Protein AF-A0AAW2F7B6-F1 (afdb_monomer_lite)

Radius of gyration: 17.67 Å; chains: 1; bounding box: 43×28×48 Å

pLDDT: mean 86.65, std 9.61, range [43.94, 96.44]

Secondary structure (DSSP, 8-state):
-HHHHH-HHHHHHHHHHHHHHTTTS---HHHHHHHHHHHHHTSSS--TT--HHHHHHHHHS-SS-EEEEEEE-TTT--EEEEEEE---S-TTS--------EEE-EEESSS---S--S-SEEE-TT-S-EEE----TTS-EEESGGG-SS-EEEEE--

Sequence (158 aa):
MLQHIVTPDVFRNGIIKYLHKHQFSTASSDDLWNALQAALDESDISHNSYKLKEVMDSWLKQRHYPVVRVNRNWDTGEITLTQEHFRSKNASERVDSDKWWIPLTFATQTNPDFSNTLPTYWLRPQDKNITIEGIDPNDWIIVNVQQIGKYTLYVVKI

InterPro domains:
  IPR014782 Peptidase M1, membrane alanine aminopeptidase [PF01433] (1-59)
  IPR027268 Peptidase M4/M1, CTD superfamily [G3DSA:1.10.390.10] (1-68)
  IPR050344 Peptidase M1 family aminopeptidases [PTHR11533] (1-152)

Structure (mmCIF, N/CA/C/O backbone):
data_AF-A0AAW2F7B6-F1
#
_entry.id   AF-A0AAW2F7B6-F1
#
loop_
_atom_site.group_PDB
_atom_site.id
_atom_site.type_symbol
_atom_site.label_atom_id
_atom_site.label_alt_id
_atom_site.label_comp_id
_atom_site.label_asym_id
_atom_site.label_entity_id
_atom_site.label_seq_id
_atom_site.pdbx_PDB_ins_code
_atom_site.Cartn_x
_atom_site.Cartn_y
_atom_site.Cartn_z
_atom_site.occupancy
_atom_site.B_iso_or_equiv
_atom_site.auth_seq_id
_atom_site.auth_comp_id
_atom_site.auth_asym_id
_atom_site.auth_atom_id
_atom_site.pdbx_PDB_model_num
ATOM 1 N N . MET A 1 1 ? 4.397 -8.158 -1.588 1.00 86.25 1 MET A N 1
ATOM 2 C CA . MET A 1 1 ? 3.807 -6.804 -1.582 1.00 86.25 1 MET A CA 1
ATOM 3 C C . MET A 1 1 ? 3.578 -6.257 -2.989 1.00 86.25 1 MET A C 1
ATOM 5 O O . MET A 1 1 ? 2.444 -6.314 -3.425 1.00 86.25 1 MET A O 1
ATOM 9 N N . LEU A 1 2 ? 4.603 -5.799 -3.725 1.00 90.62 2 LEU A N 1
ATOM 10 C CA . LEU A 1 2 ? 4.424 -5.102 -5.015 1.00 90.62 2 LEU A CA 1
ATOM 11 C C . LEU A 1 2 ? 3.595 -5.877 -6.053 1.00 90.62 2 LEU A C 1
ATOM 13 O O . LEU A 1 2 ? 2.627 -5.335 -6.566 1.00 90.62 2 LEU A O 1
ATOM 17 N N . GLN A 1 3 ? 3.901 -7.156 -6.290 1.00 91.75 3 GLN A N 1
ATOM 18 C CA . GLN A 1 3 ? 3.109 -8.004 -7.194 1.00 91.75 3 GLN A CA 1
ATOM 19 C C . GLN A 1 3 ? 1.618 -8.068 -6.813 1.00 91.75 3 GLN A C 1
ATOM 21 O O . GLN A 1 3 ? 0.772 -8.170 -7.688 1.00 91.75 3 GLN A O 1
ATOM 26 N N . HIS A 1 4 ? 1.275 -7.991 -5.524 1.00 90.31 4 HIS A N 1
ATOM 27 C CA . HIS A 1 4 ? -0.123 -8.009 -5.079 1.00 90.31 4 HIS A CA 1
ATOM 28 C C . HIS A 1 4 ? -0.795 -6.638 -5.189 1.00 90.31 4 HIS A C 1
ATOM 30 O O . HIS A 1 4 ? -2.005 -6.582 -5.337 1.00 90.31 4 HIS A O 1
ATOM 36 N N . ILE A 1 5 ? -0.027 -5.543 -5.156 1.00 89.44 5 ILE A N 1
ATOM 37 C CA . ILE A 1 5 ? -0.547 -4.189 -5.403 1.00 89.44 5 ILE A CA 1
ATOM 38 C C . ILE A 1 5 ? -1.009 -4.058 -6.859 1.00 89.44 5 ILE A C 1
ATOM 40 O O . ILE A 1 5 ? -2.066 -3.490 -7.111 1.00 89.44 5 ILE A O 1
ATOM 44 N N . VAL A 1 6 ? -0.226 -4.594 -7.802 1.00 90.31 6 VAL A N 1
ATOM 45 C CA . VAL A 1 6 ? -0.478 -4.434 -9.245 1.00 90.31 6 VAL A CA 1
ATOM 46 C C . VAL A 1 6 ? -1.115 -5.645 -9.915 1.00 90.31 6 VAL A C 1
ATOM 48 O O . VAL A 1 6 ? -1.512 -5.525 -11.059 1.00 90.31 6 VAL A O 1
ATOM 51 N N . THR A 1 7 ? -1.249 -6.780 -9.223 1.00 92.06 7 THR A N 1
ATOM 52 C CA . THR A 1 7 ? -1.561 -8.137 -9.734 1.00 92.06 7 THR A CA 1
ATOM 53 C C . THR A 1 7 ? -0.395 -8.871 -10.419 1.00 92.06 7 THR A C 1
ATOM 55 O O . THR A 1 7 ? 0.523 -8.242 -10.955 1.00 92.06 7 THR A O 1
ATOM 58 N N . PRO A 1 8 ? -0.408 -10.223 -10.430 1.00 93.06 8 PRO A N 1
ATOM 59 C CA . PRO A 1 8 ? 0.637 -11.024 -11.069 1.00 93.06 8 PRO A CA 1
ATOM 60 C C . PRO A 1 8 ? 0.836 -10.743 -12.563 1.00 93.06 8 PRO A C 1
ATOM 62 O O . PRO A 1 8 ? 1.981 -10.692 -13.013 1.00 93.06 8 PRO A O 1
ATOM 65 N N . ASP A 1 9 ? -0.244 -10.538 -13.321 1.00 93.88 9 ASP A N 1
ATOM 66 C CA . ASP A 1 9 ? -0.171 -10.366 -14.777 1.00 93.88 9 ASP A CA 1
ATOM 67 C C . ASP A 1 9 ? 0.466 -9.031 -15.160 1.00 93.88 9 ASP A C 1
ATOM 69 O O . ASP A 1 9 ? 1.408 -8.992 -15.957 1.00 93.88 9 ASP A O 1
ATOM 73 N N . VAL A 1 10 ? 0.034 -7.939 -14.524 1.00 94.81 10 VAL A N 1
ATOM 74 C CA . VAL A 1 10 ? 0.644 -6.615 -14.715 1.00 94.81 10 VAL A CA 1
ATOM 75 C C . VAL A 1 10 ? 2.090 -6.611 -14.244 1.00 94.81 10 VAL A C 1
ATOM 77 O O . VAL A 1 10 ? 2.959 -6.092 -14.945 1.00 94.81 10 VAL A O 1
ATOM 80 N N . PHE A 1 11 ? 2.379 -7.232 -13.094 1.00 95.31 11 PHE A N 1
ATOM 81 C CA . PHE A 1 11 ? 3.747 -7.338 -12.596 1.00 95.31 11 PHE A CA 1
ATOM 82 C C . PHE A 1 11 ? 4.647 -8.043 -13.615 1.00 95.31 11 PHE A C 1
ATOM 84 O O . PHE A 1 11 ? 5.691 -7.515 -13.992 1.00 95.31 11 PHE A O 1
ATOM 91 N N . ARG A 1 12 ? 4.224 -9.208 -14.118 1.00 96.44 12 ARG A N 1
ATOM 92 C CA . ARG A 1 12 ? 4.972 -9.968 -15.123 1.00 96.44 12 ARG A CA 1
ATOM 93 C C . ARG A 1 12 ? 5.172 -9.159 -16.404 1.00 96.44 12 ARG A C 1
ATOM 95 O O . ARG A 1 12 ? 6.300 -9.083 -16.891 1.00 96.44 12 ARG A O 1
ATOM 102 N N . ASN A 1 13 ? 4.117 -8.538 -16.926 1.00 96.06 13 ASN A N 1
ATOM 103 C CA . ASN A 1 13 ? 4.190 -7.726 -18.140 1.00 96.06 13 ASN A CA 1
ATOM 104 C C . ASN A 1 13 ? 5.142 -6.537 -17.971 1.00 96.06 13 ASN A C 1
ATOM 106 O O . ASN A 1 13 ? 5.985 -6.301 -18.837 1.00 96.06 13 ASN A O 1
ATOM 110 N N . GLY A 1 14 ? 5.078 -5.830 -16.843 1.00 95.88 14 GLY A N 1
ATOM 111 C CA . GLY A 1 14 ? 5.978 -4.714 -16.564 1.00 95.88 14 GLY A CA 1
ATOM 112 C C . GLY A 1 14 ? 7.441 -5.147 -16.411 1.00 95.88 14 GLY A C 1
ATOM 113 O O . GLY A 1 14 ? 8.325 -4.475 -16.940 1.00 95.88 14 GLY A O 1
ATOM 114 N N . ILE A 1 15 ? 7.713 -6.307 -15.797 1.00 95.81 15 ILE A N 1
ATOM 115 C CA . ILE A 1 15 ? 9.071 -6.879 -15.741 1.00 95.81 15 ILE A CA 1
ATOM 116 C C . ILE A 1 15 ? 9.583 -7.240 -17.139 1.00 95.81 15 ILE A C 1
ATOM 118 O O . ILE A 1 15 ? 10.722 -6.918 -17.469 1.00 95.81 15 ILE A O 1
ATOM 122 N N . ILE A 1 16 ? 8.755 -7.863 -17.982 1.00 95.44 16 ILE A N 1
ATOM 123 C CA . ILE A 1 16 ? 9.123 -8.185 -19.370 1.00 95.44 16 ILE A CA 1
ATOM 124 C C . ILE A 1 16 ? 9.486 -6.903 -20.133 1.00 95.44 16 ILE A C 1
ATOM 126 O O . ILE A 1 16 ? 10.551 -6.835 -20.747 1.00 95.44 16 ILE A O 1
ATOM 130 N N . LYS A 1 17 ? 8.653 -5.858 -20.042 1.00 94.56 17 LYS A N 1
ATOM 131 C CA . LYS A 1 17 ? 8.920 -4.556 -20.675 1.00 94.56 17 LYS A CA 1
ATOM 132 C C . LYS A 1 17 ? 10.217 -3.921 -20.175 1.00 94.56 17 LYS A C 1
ATOM 134 O O . LYS A 1 17 ? 11.010 -3.441 -20.983 1.00 94.56 17 LYS A O 1
ATOM 139 N N . TYR A 1 18 ? 10.445 -3.945 -18.864 1.00 95.56 18 TYR A N 1
ATOM 140 C CA . TYR A 1 18 ? 11.669 -3.438 -18.247 1.00 95.56 18 TYR A CA 1
ATOM 141 C C . TYR A 1 18 ? 12.916 -4.154 -18.783 1.00 95.56 18 TYR A C 1
ATOM 143 O O . TYR A 1 18 ? 13.847 -3.503 -19.257 1.00 95.56 18 TYR A O 1
ATOM 151 N N . LEU A 1 19 ? 12.910 -5.492 -18.769 1.00 94.88 19 LEU A N 1
ATOM 152 C CA . LEU A 1 19 ? 14.045 -6.302 -19.215 1.00 94.88 19 LEU A CA 1
ATOM 153 C C . LEU A 1 19 ? 14.352 -6.105 -20.702 1.00 94.88 19 LEU A C 1
ATOM 155 O O . LEU A 1 19 ? 15.521 -5.997 -21.058 1.00 94.88 19 LEU A O 1
ATOM 159 N N . HIS A 1 20 ? 13.331 -6.013 -21.560 1.00 94.06 20 HIS A N 1
ATOM 160 C CA . HIS A 1 20 ? 13.534 -5.735 -22.985 1.00 94.06 20 HIS A CA 1
ATOM 161 C C . HIS A 1 20 ? 14.091 -4.332 -23.233 1.00 94.06 20 HIS A C 1
ATOM 163 O O . HIS A 1 20 ? 14.998 -4.169 -24.045 1.00 94.06 20 HIS A O 1
ATOM 169 N N . LYS A 1 21 ? 13.576 -3.315 -22.532 1.00 93.81 21 LYS A N 1
ATOM 170 C CA . LYS A 1 21 ? 14.002 -1.923 -22.720 1.00 93.81 21 LYS A CA 1
ATOM 171 C C . LYS A 1 21 ? 15.445 -1.682 -22.269 1.00 93.81 21 LYS A C 1
ATOM 173 O O . LYS A 1 21 ? 16.151 -0.899 -22.896 1.00 93.81 21 LYS A O 1
ATOM 178 N N . HIS A 1 22 ? 15.874 -2.342 -21.195 1.00 92.75 22 HIS A N 1
ATOM 179 C CA . HIS A 1 22 ? 17.202 -2.158 -20.601 1.00 92.75 22 HIS A CA 1
ATOM 180 C C . HIS A 1 22 ? 18.162 -3.317 -20.898 1.00 92.75 22 HIS A C 1
ATOM 182 O O . HIS A 1 22 ? 19.208 -3.443 -20.258 1.00 92.75 22 HIS A O 1
ATOM 188 N N . GLN A 1 23 ? 17.836 -4.164 -21.879 1.00 90.50 23 GLN A N 1
ATOM 189 C CA . GLN A 1 23 ? 18.708 -5.257 -22.284 1.00 90.50 23 GLN A CA 1
ATOM 190 C C . GLN A 1 23 ? 20.066 -4.701 -22.735 1.00 90.50 23 GLN A C 1
ATOM 192 O O . GLN A 1 23 ? 20.129 -3.782 -23.548 1.00 90.50 23 GLN A O 1
ATOM 197 N N . PHE A 1 24 ? 21.155 -5.266 -22.205 1.00 88.88 24 PHE A N 1
ATOM 198 C CA . PHE A 1 24 ? 22.537 -4.853 -22.498 1.00 88.88 24 PHE A CA 1
ATOM 199 C C . PHE A 1 24 ? 22.919 -3.432 -22.040 1.00 88.88 24 PHE A C 1
ATOM 201 O O . PHE A 1 24 ? 23.950 -2.914 -22.466 1.00 88.88 24 PHE A O 1
ATOM 208 N N . SER A 1 25 ? 22.129 -2.814 -21.157 1.00 90.75 25 SER A N 1
ATOM 209 C CA . SER A 1 25 ? 22.401 -1.491 -20.586 1.00 90.75 25 SER A CA 1
ATOM 210 C C . SER A 1 25 ? 22.334 -1.518 -19.056 1.00 90.75 25 SER A C 1
ATOM 212 O O . SER A 1 25 ? 22.046 -2.544 -18.437 1.00 90.75 25 SER A O 1
ATOM 214 N N . THR A 1 26 ? 22.614 -0.378 -18.431 1.00 88.12 26 THR A N 1
ATOM 215 C CA . THR A 1 26 ? 22.345 -0.142 -17.013 1.00 88.12 26 THR A CA 1
ATOM 216 C C . THR A 1 26 ? 20.919 0.369 -16.811 1.00 88.12 26 THR A C 1
ATOM 218 O O . THR A 1 26 ? 20.269 0.889 -17.724 1.00 88.12 26 THR A O 1
ATOM 221 N N . ALA A 1 27 ? 20.413 0.193 -15.595 1.00 92.06 27 ALA A N 1
ATOM 222 C CA . ALA A 1 27 ? 19.087 0.638 -15.207 1.00 92.06 27 ALA A CA 1
ATOM 223 C C . ALA A 1 27 ? 19.082 1.074 -13.741 1.00 92.06 27 ALA A C 1
ATOM 225 O O . ALA A 1 27 ? 19.884 0.603 -12.929 1.00 92.06 27 ALA A O 1
ATOM 226 N N . SER A 1 28 ? 18.175 1.987 -13.425 1.00 90.62 28 SER A N 1
ATOM 227 C CA . SER A 1 28 ? 17.925 2.501 -12.084 1.00 90.62 28 SER A CA 1
ATOM 228 C C . SER A 1 28 ? 16.619 1.943 -11.511 1.00 90.62 28 SER A C 1
ATOM 230 O O . SER A 1 28 ? 15.789 1.383 -12.228 1.00 90.62 28 SER A O 1
ATOM 232 N N . SER A 1 29 ? 16.393 2.134 -10.209 1.00 89.25 29 SER A N 1
ATOM 233 C CA . SER A 1 29 ? 15.105 1.798 -9.585 1.00 89.25 29 SER A CA 1
ATOM 234 C C . SER A 1 29 ? 13.937 2.559 -10.226 1.00 89.25 29 SER A C 1
ATOM 236 O O . SER A 1 29 ? 12.848 2.008 -10.360 1.00 89.25 29 SER A O 1
ATOM 238 N N . ASP A 1 30 ? 14.167 3.795 -10.676 1.00 91.56 30 ASP A N 1
ATOM 239 C CA . ASP A 1 30 ? 13.141 4.619 -11.321 1.00 91.56 30 ASP A CA 1
ATOM 240 C C . ASP A 1 30 ? 12.709 4.030 -12.671 1.00 91.56 30 ASP A C 1
ATOM 242 O O . ASP A 1 30 ? 11.522 4.050 -13.000 1.00 91.56 30 ASP A O 1
ATOM 246 N N . ASP A 1 31 ? 13.636 3.430 -13.420 1.00 93.88 31 ASP A N 1
ATOM 247 C CA . ASP A 1 31 ? 13.325 2.738 -14.674 1.00 93.88 31 ASP A CA 1
ATOM 248 C C . ASP A 1 31 ? 12.385 1.545 -14.455 1.00 93.88 31 ASP A C 1
ATOM 250 O O . ASP A 1 31 ? 11.452 1.332 -15.235 1.00 93.88 31 ASP A O 1
ATOM 254 N N . LEU A 1 32 ? 12.586 0.803 -13.360 1.00 93.25 32 LEU A N 1
ATOM 255 C CA . LEU A 1 32 ? 11.713 -0.302 -12.972 1.00 93.25 32 LEU A CA 1
ATOM 256 C C . LEU A 1 32 ? 10.304 0.193 -12.622 1.00 93.25 32 LEU A C 1
ATOM 258 O O . LEU A 1 32 ? 9.319 -0.369 -13.106 1.00 93.25 32 LEU A O 1
ATOM 262 N N . TRP A 1 33 ? 10.189 1.253 -11.814 1.00 94.12 33 TRP A N 1
ATOM 263 C CA . TRP A 1 33 ? 8.885 1.817 -11.445 1.00 94.12 33 TRP A CA 1
ATOM 264 C C . TRP A 1 33 ? 8.131 2.350 -12.656 1.00 94.12 33 TRP A C 1
ATOM 266 O O . TRP A 1 33 ? 6.932 2.113 -12.764 1.00 94.12 33 TRP A O 1
ATOM 276 N N . ASN A 1 34 ? 8.829 2.994 -13.591 1.00 94.19 34 ASN A N 1
ATOM 277 C CA . ASN A 1 34 ? 8.232 3.494 -14.827 1.00 94.19 34 ASN A CA 1
ATOM 278 C C . ASN A 1 34 ? 7.697 2.358 -15.710 1.00 94.19 34 ASN A C 1
ATOM 280 O O . ASN A 1 34 ? 6.607 2.472 -16.263 1.00 94.19 34 ASN A O 1
ATOM 284 N N . ALA A 1 35 ? 8.431 1.248 -15.832 1.00 95.31 35 ALA A N 1
ATOM 285 C CA . ALA A 1 35 ? 7.988 0.100 -16.622 1.00 95.31 35 ALA A CA 1
ATOM 286 C C . ALA A 1 35 ? 6.771 -0.611 -16.003 1.00 95.31 35 ALA A C 1
ATOM 288 O O . ALA A 1 35 ? 5.844 -0.988 -16.721 1.00 95.31 35 ALA A O 1
ATOM 289 N N . LEU A 1 36 ? 6.757 -0.768 -14.676 1.00 95.25 36 LEU A N 1
ATOM 290 C CA . LEU A 1 36 ? 5.612 -1.327 -13.954 1.00 95.25 36 LEU A CA 1
ATOM 291 C C . LEU A 1 36 ? 4.398 -0.388 -13.990 1.00 95.25 36 LEU A C 1
ATOM 293 O O . LEU A 1 36 ? 3.282 -0.870 -14.148 1.00 95.25 36 LEU A O 1
ATOM 297 N N . GLN A 1 37 ? 4.608 0.929 -13.885 1.00 94.88 37 GLN A N 1
ATOM 298 C CA . GLN A 1 37 ? 3.535 1.920 -13.993 1.00 94.88 37 GLN A CA 1
ATOM 299 C C . GLN A 1 37 ? 2.926 1.897 -15.394 1.00 94.88 37 GLN A C 1
ATOM 301 O O . GLN A 1 37 ? 1.719 1.791 -15.502 1.00 94.88 37 GLN A O 1
ATOM 306 N N . ALA A 1 38 ? 3.736 1.859 -16.456 1.00 94.38 38 ALA A N 1
ATOM 307 C CA . ALA A 1 38 ? 3.220 1.758 -17.821 1.00 94.38 38 ALA A CA 1
ATOM 308 C C . ALA A 1 38 ? 2.383 0.484 -18.046 1.00 94.38 38 ALA A C 1
ATOM 310 O O . ALA A 1 38 ? 1.348 0.528 -18.700 1.00 94.38 38 ALA A O 1
ATOM 311 N N . ALA A 1 39 ? 2.802 -0.657 -17.486 1.00 95.06 39 ALA A N 1
ATOM 312 C CA . ALA A 1 39 ? 2.008 -1.884 -17.558 1.00 95.06 39 ALA A CA 1
ATOM 313 C C . ALA A 1 39 ? 0.695 -1.791 -16.759 1.00 95.06 39 ALA A C 1
ATOM 315 O O . ALA A 1 39 ? -0.292 -2.412 -17.143 1.00 95.06 39 ALA A O 1
ATOM 316 N N . LEU A 1 40 ? 0.692 -1.042 -15.653 1.00 92.69 40 LEU A N 1
ATOM 317 C CA . LEU A 1 40 ? -0.491 -0.799 -14.830 1.00 92.69 40 LEU A CA 1
ATOM 318 C C . LEU A 1 40 ? -1.461 0.175 -15.517 1.00 92.69 40 LEU A C 1
ATOM 320 O O . LEU A 1 40 ? -2.658 -0.098 -15.540 1.00 92.69 40 LEU A O 1
ATOM 324 N N . ASP A 1 41 ? -0.941 1.236 -16.136 1.00 93.06 41 ASP A N 1
ATOM 325 C CA . ASP A 1 41 ? -1.691 2.231 -16.915 1.00 93.06 41 ASP A CA 1
ATOM 326 C C . ASP A 1 41 ? -2.404 1.594 -18.125 1.00 93.06 41 ASP A C 1
ATOM 328 O O . ASP A 1 41 ? -3.479 2.033 -18.522 1.00 93.06 41 ASP A O 1
ATOM 332 N N . GLU A 1 42 ? -1.816 0.543 -18.707 1.00 93.56 42 GLU A N 1
ATOM 333 C CA . GLU A 1 42 ? -2.400 -0.242 -19.806 1.00 93.56 42 GLU A CA 1
ATOM 334 C C . GLU A 1 42 ? -3.423 -1.297 -19.345 1.00 93.56 42 GLU A C 1
ATOM 336 O O . GLU A 1 42 ? -4.058 -1.937 -20.183 1.00 93.56 42 GLU A O 1
ATOM 341 N N . SER A 1 43 ? -3.559 -1.521 -18.037 1.00 91.44 43 SER A N 1
ATOM 342 C CA . SER A 1 43 ? -4.450 -2.537 -17.469 1.00 91.44 43 SER A CA 1
ATOM 343 C C . SER A 1 43 ? -5.785 -1.950 -17.003 1.00 91.44 43 SER A C 1
ATOM 345 O O . SER A 1 43 ? -5.880 -0.768 -16.685 1.00 91.44 43 SER A O 1
ATOM 347 N N . ASP A 1 44 ? -6.802 -2.800 -16.850 1.00 87.88 44 ASP A N 1
ATOM 348 C CA . ASP A 1 44 ? -8.124 -2.403 -16.335 1.00 87.88 44 ASP A CA 1
ATOM 349 C C . ASP A 1 44 ? -8.167 -2.217 -14.803 1.00 87.88 44 ASP A C 1
ATOM 351 O O . ASP A 1 44 ? -9.228 -2.018 -14.205 1.00 87.88 44 ASP A O 1
ATOM 355 N N . ILE A 1 45 ? -7.021 -2.315 -14.125 1.00 84.31 45 ILE A N 1
ATOM 356 C CA . ILE A 1 45 ? -6.944 -2.209 -12.669 1.00 84.31 45 ILE A CA 1
ATOM 357 C C . ILE A 1 45 ? -7.006 -0.738 -12.287 1.00 84.31 45 ILE A C 1
ATOM 359 O O . ILE A 1 45 ? -6.141 0.042 -12.664 1.00 84.31 45 ILE A O 1
ATOM 363 N N . SER A 1 46 ? -7.985 -0.351 -11.473 1.00 82.19 46 SER A N 1
ATOM 364 C CA . SER A 1 46 ? -8.055 1.015 -10.953 1.00 82.19 46 SER A CA 1
ATOM 365 C C . SER A 1 46 ? -6.871 1.318 -10.029 1.00 82.19 46 SER A C 1
ATOM 367 O O . SER A 1 46 ? -6.678 0.661 -9.005 1.00 82.19 46 SER A O 1
ATOM 369 N N . HIS A 1 47 ? -6.088 2.337 -10.380 1.00 80.88 47 HIS A N 1
ATOM 370 C CA . HIS A 1 47 ? -4.886 2.739 -9.642 1.00 80.88 47 HIS A CA 1
ATOM 371 C C . HIS A 1 47 ? -4.727 4.263 -9.525 1.00 80.88 47 HIS A C 1
ATOM 373 O O . HIS A 1 47 ? -3.687 4.748 -9.097 1.00 80.88 47 HIS A O 1
ATOM 379 N N . ASN A 1 48 ? -5.773 5.041 -9.822 1.00 75.38 48 ASN A N 1
ATOM 380 C CA . ASN A 1 48 ? -5.740 6.513 -9.771 1.00 75.38 48 ASN A CA 1
ATOM 381 C C . ASN A 1 48 ? -5.434 7.088 -8.374 1.00 75.38 48 ASN A C 1
ATOM 383 O O . ASN A 1 48 ? -5.170 8.280 -8.230 1.00 75.38 48 ASN A O 1
ATOM 387 N N . SER A 1 49 ? -5.511 6.259 -7.332 1.00 77.56 49 SER A N 1
ATOM 388 C CA . SER A 1 49 ? -5.267 6.645 -5.945 1.00 77.56 49 SER A CA 1
ATOM 389 C C . SER A 1 49 ? -3.786 6.673 -5.557 1.00 77.56 49 SER A C 1
ATOM 391 O O . SER A 1 49 ? -3.473 7.223 -4.499 1.00 77.56 49 SER A O 1
ATOM 393 N N . TYR A 1 50 ? -2.884 6.105 -6.366 1.00 85.88 50 TYR A N 1
ATOM 394 C CA . TYR A 1 50 ? -1.457 6.038 -6.051 1.00 85.88 50 TYR A CA 1
ATOM 395 C C . TYR A 1 50 ? -0.576 6.013 -7.306 1.00 85.88 50 TYR A C 1
ATOM 397 O O . TYR A 1 50 ? -0.981 5.572 -8.375 1.00 85.88 50 TYR A O 1
ATOM 405 N N . LYS A 1 51 ? 0.683 6.434 -7.155 1.00 91.00 51 LYS A N 1
ATOM 406 C CA . LYS A 1 51 ? 1.740 6.181 -8.143 1.00 91.00 51 LYS A CA 1
ATOM 407 C C . LYS A 1 51 ? 2.710 5.153 -7.590 1.00 91.00 51 LYS A C 1
ATOM 409 O O . LYS A 1 51 ? 3.161 5.287 -6.451 1.00 91.00 51 LYS A O 1
ATOM 414 N N . LEU A 1 52 ? 3.086 4.155 -8.389 1.00 91.62 52 LEU A N 1
ATOM 415 C CA . LEU A 1 52 ? 3.952 3.066 -7.921 1.00 91.62 52 LEU A CA 1
ATOM 416 C C . LEU A 1 52 ? 5.285 3.562 -7.375 1.00 91.62 52 LEU A C 1
ATOM 418 O O . LEU A 1 52 ? 5.753 3.062 -6.353 1.00 91.62 52 LEU A O 1
ATOM 422 N N . LYS A 1 53 ? 5.863 4.578 -8.018 1.00 92.38 53 LYS A N 1
ATOM 423 C CA . LYS A 1 53 ? 7.102 5.201 -7.560 1.00 92.38 53 LYS A CA 1
ATOM 424 C C . LYS A 1 53 ? 6.965 5.777 -6.152 1.00 92.38 53 LYS A C 1
ATOM 426 O O . LYS A 1 53 ? 7.829 5.530 -5.326 1.00 92.38 53 LYS A O 1
ATOM 431 N N . GLU A 1 54 ? 5.889 6.505 -5.864 1.00 91.88 54 GLU A N 1
ATOM 432 C CA . GLU A 1 54 ? 5.664 7.120 -4.547 1.00 91.88 54 GLU A CA 1
ATOM 433 C C . GLU A 1 54 ? 5.460 6.060 -3.463 1.00 91.88 54 GLU A C 1
ATOM 435 O O . GLU A 1 54 ? 6.032 6.160 -2.375 1.00 91.88 54 GLU A O 1
ATOM 440 N N . VAL A 1 55 ? 4.706 5.004 -3.788 1.00 92.38 55 VAL A N 1
ATOM 441 C CA . VAL A 1 55 ? 4.520 3.867 -2.888 1.00 92.38 55 VAL A CA 1
ATOM 442 C C . VAL A 1 55 ? 5.872 3.227 -2.591 1.00 92.38 55 VAL A C 1
ATOM 444 O O . VAL A 1 55 ? 6.279 3.181 -1.432 1.00 92.38 55 VAL A O 1
ATOM 447 N N . MET A 1 56 ? 6.606 2.785 -3.613 1.00 92.12 56 MET A N 1
ATOM 448 C CA . MET A 1 56 ? 7.867 2.060 -3.432 1.00 92.12 56 MET A CA 1
ATOM 449 C C . MET A 1 56 ? 8.975 2.924 -2.826 1.00 92.12 56 MET A C 1
ATOM 451 O O . MET A 1 56 ? 9.721 2.427 -1.983 1.00 92.12 56 MET A O 1
ATOM 455 N N . ASP A 1 57 ? 9.045 4.212 -3.167 1.00 90.88 57 ASP A N 1
ATOM 456 C CA . ASP A 1 57 ? 9.972 5.160 -2.545 1.00 90.88 57 ASP A CA 1
ATOM 457 C C . ASP A 1 57 ? 9.716 5.262 -1.037 1.00 90.88 57 ASP A C 1
ATOM 459 O O . ASP A 1 57 ? 10.673 5.228 -0.262 1.00 90.88 57 ASP A O 1
ATOM 463 N N . SER A 1 58 ? 8.447 5.300 -0.606 1.00 90.88 58 SER A N 1
ATOM 464 C CA . SER A 1 58 ? 8.115 5.333 0.824 1.00 90.88 58 SER A CA 1
ATOM 465 C C . SER A 1 58 ? 8.616 4.093 1.572 1.00 90.88 58 SER A C 1
ATOM 467 O O . SER A 1 58 ? 9.014 4.202 2.726 1.00 90.88 58 SER A O 1
ATOM 469 N N . TRP A 1 59 ? 8.671 2.929 0.917 1.00 89.38 59 TRP A N 1
ATOM 470 C CA . TRP A 1 59 ? 9.145 1.679 1.518 1.00 89.38 59 TRP A CA 1
ATOM 471 C C . TRP A 1 59 ? 10.662 1.501 1.471 1.00 89.38 59 TRP A C 1
ATOM 473 O O . TRP A 1 59 ? 11.227 0.919 2.390 1.00 89.38 59 TRP A O 1
ATOM 483 N N . LEU A 1 60 ? 11.320 1.955 0.404 1.00 88.06 60 LEU A N 1
ATOM 484 C CA . LEU A 1 60 ? 12.736 1.665 0.156 1.00 88.06 60 LEU A CA 1
ATOM 485 C C . LEU A 1 60 ? 13.687 2.736 0.692 1.00 88.06 60 LEU A C 1
ATOM 487 O O . LEU A 1 60 ? 14.855 2.438 0.931 1.00 88.06 60 LEU A O 1
ATOM 491 N N . LYS A 1 61 ? 13.216 3.976 0.862 1.00 86.38 61 LYS A N 1
ATOM 492 C CA . LYS A 1 61 ? 14.055 5.096 1.323 1.00 86.38 61 LYS A CA 1
ATOM 493 C C . LYS A 1 61 ? 14.095 5.239 2.844 1.00 86.38 61 LYS A C 1
ATOM 495 O O . LYS A 1 61 ? 14.924 5.983 3.355 1.00 86.38 61 LYS A O 1
ATOM 500 N N . GLN A 1 62 ? 13.229 4.527 3.563 1.00 84.06 62 GLN A N 1
ATOM 501 C CA . GLN A 1 62 ? 13.133 4.594 5.019 1.00 84.06 62 GLN A CA 1
ATOM 502 C C . GLN A 1 62 ? 13.883 3.429 5.674 1.00 84.06 62 GLN A C 1
ATOM 504 O O . GLN A 1 62 ? 13.842 2.295 5.203 1.00 84.06 62 GLN A O 1
ATOM 509 N N . ARG A 1 63 ? 14.571 3.704 6.789 1.00 77.44 63 ARG A N 1
ATOM 510 C CA . ARG A 1 63 ? 15.382 2.710 7.521 1.00 77.44 63 ARG A CA 1
ATOM 511 C C . ARG A 1 63 ? 14.537 1.661 8.253 1.00 77.44 63 ARG A C 1
ATOM 513 O O . ARG A 1 63 ? 15.009 0.550 8.490 1.00 77.44 63 ARG A O 1
ATOM 520 N N . HIS A 1 64 ? 13.325 2.033 8.656 1.00 82.38 64 HIS A N 1
ATOM 521 C CA . HIS A 1 64 ? 12.441 1.219 9.488 1.00 82.38 64 HIS A CA 1
ATOM 522 C C . HIS A 1 64 ? 11.197 0.768 8.718 1.00 82.38 64 HIS A C 1
ATOM 524 O O . HIS A 1 64 ? 10.942 1.207 7.599 1.00 82.38 64 HIS A O 1
ATOM 530 N N . TYR A 1 65 ? 10.414 -0.102 9.353 1.00 83.50 65 TYR A N 1
ATOM 531 C CA . TYR A 1 65 ? 9.107 -0.531 8.865 1.00 83.50 65 TYR A CA 1
ATOM 532 C C . TYR A 1 65 ? 7.998 0.053 9.750 1.00 83.50 65 TYR A C 1
ATOM 534 O O . TYR A 1 65 ? 8.217 0.228 10.957 1.00 83.50 65 TYR A O 1
ATOM 542 N N . PRO A 1 66 ? 6.807 0.322 9.187 1.00 89.81 66 PRO A N 1
ATOM 543 C CA . PRO A 1 66 ? 5.692 0.822 9.966 1.00 89.81 66 PRO A CA 1
ATOM 544 C C . PRO A 1 66 ? 5.139 -0.247 10.902 1.00 89.81 66 PRO A C 1
ATOM 546 O O . PRO A 1 66 ? 5.054 -1.436 10.571 1.00 89.81 66 PRO A O 1
ATOM 549 N N . VAL A 1 67 ? 4.670 0.220 12.051 1.00 90.38 67 VAL A N 1
ATOM 550 C CA . VAL A 1 67 ? 3.713 -0.491 12.887 1.00 90.38 67 VAL A CA 1
ATOM 551 C C . VAL A 1 67 ? 2.336 0.079 12.580 1.00 90.38 67 VAL A C 1
ATOM 553 O O . VAL A 1 67 ? 2.110 1.286 12.670 1.00 90.38 67 VAL A O 1
ATOM 556 N N . VAL A 1 68 ? 1.411 -0.795 12.203 1.00 92.25 68 VAL A N 1
ATOM 557 C CA . VAL A 1 68 ? 0.008 -0.438 12.009 1.00 92.25 68 VAL A CA 1
ATOM 558 C C . VAL A 1 68 ? -0.741 -0.771 13.290 1.00 92.25 68 VAL A C 1
ATOM 560 O O . VAL A 1 68 ? -0.839 -1.937 13.680 1.00 92.25 68 VAL A O 1
ATOM 563 N N . ARG A 1 69 ? -1.266 0.261 13.951 1.00 91.88 69 ARG A N 1
ATOM 564 C CA . ARG A 1 69 ? -2.151 0.109 15.103 1.00 91.88 69 ARG A CA 1
ATOM 565 C C . ARG A 1 69 ? -3.579 -0.056 14.627 1.00 91.88 69 ARG A C 1
ATOM 567 O O . ARG A 1 69 ? -4.077 0.801 13.904 1.00 91.88 69 ARG A O 1
ATOM 574 N N . VAL A 1 70 ? -4.228 -1.118 15.083 1.00 91.81 70 VAL A N 1
ATOM 575 C CA . VAL A 1 70 ? -5.648 -1.379 14.846 1.00 91.81 70 VAL A CA 1
ATOM 576 C C . VAL A 1 70 ? -6.374 -1.180 16.168 1.00 91.81 70 VAL A C 1
ATOM 578 O O . VAL A 1 70 ? -6.094 -1.892 17.134 1.00 91.81 70 VAL A O 1
ATOM 581 N N . ASN A 1 71 ? -7.264 -0.195 16.217 1.00 90.94 71 ASN A N 1
ATOM 582 C CA . ASN A 1 71 ? -8.108 0.089 17.368 1.00 90.94 71 ASN A CA 1
ATOM 583 C C . ASN A 1 71 ? -9.569 -0.124 16.976 1.00 90.94 71 ASN A C 1
ATOM 585 O O . ASN A 1 71 ? -10.053 0.471 16.013 1.00 90.94 71 ASN A O 1
ATOM 589 N N . ARG A 1 72 ? -10.253 -0.986 17.723 1.00 87.62 72 ARG A N 1
ATOM 590 C CA . ARG A 1 72 ? -11.653 -1.315 17.499 1.00 87.62 72 ARG A CA 1
ATOM 591 C C . ARG A 1 72 ? -12.503 -0.719 18.606 1.00 87.62 72 ARG A C 1
ATOM 593 O O . ARG A 1 72 ? -12.245 -0.969 19.778 1.00 87.62 72 ARG A O 1
ATOM 600 N N . ASN A 1 73 ? -13.550 -0.014 18.209 1.00 86.94 73 ASN A N 1
ATOM 601 C CA . ASN A 1 73 ? -14.623 0.387 19.096 1.00 86.94 73 ASN A CA 1
ATOM 602 C C . ASN A 1 73 ? -15.718 -0.693 19.084 1.00 86.94 73 ASN A C 1
ATOM 604 O O . ASN A 1 73 ? -16.338 -0.938 18.050 1.00 86.94 73 ASN A O 1
ATOM 608 N N . TRP A 1 74 ? -15.941 -1.360 20.217 1.00 83.69 74 TRP A N 1
ATOM 609 C CA . TRP A 1 74 ? -16.954 -2.418 20.332 1.00 83.69 74 TRP A CA 1
ATOM 610 C C . TRP A 1 74 ? -18.384 -1.881 20.434 1.00 83.69 74 TRP A C 1
ATOM 612 O O . TRP A 1 74 ? -19.313 -2.599 20.078 1.00 83.69 74 TRP A O 1
ATOM 622 N N . ASP A 1 75 ? -18.567 -0.628 20.857 1.00 83.12 75 ASP A N 1
ATOM 623 C CA . ASP A 1 75 ? -19.892 -0.011 20.970 1.00 83.12 75 ASP A CA 1
ATOM 624 C C . ASP A 1 75 ? -20.442 0.386 19.595 1.00 83.12 75 ASP A C 1
ATOM 626 O O . ASP A 1 75 ? -21.632 0.232 19.323 1.00 83.12 75 ASP A O 1
ATOM 630 N N . THR A 1 76 ? -19.574 0.892 18.711 1.00 81.50 76 THR A N 1
ATOM 631 C CA . THR A 1 76 ? -19.960 1.358 17.366 1.00 81.50 76 THR A CA 1
ATOM 632 C C . THR A 1 76 ? -19.623 0.370 16.249 1.00 81.50 76 THR A C 1
ATOM 634 O O . THR A 1 76 ? -20.127 0.519 15.139 1.00 81.50 76 THR A O 1
ATOM 637 N N . GLY A 1 77 ? -18.763 -0.622 16.505 1.00 82.50 77 GLY A N 1
ATOM 638 C CA . GLY A 1 77 ? -18.213 -1.514 15.477 1.00 82.50 77 GLY A CA 1
ATOM 639 C C . GLY A 1 77 ? -17.148 -0.860 14.584 1.00 82.50 77 GLY A C 1
ATOM 640 O O . GLY A 1 77 ? -16.652 -1.494 13.654 1.00 82.50 77 GLY A O 1
ATOM 641 N N . GLU A 1 78 ? -16.776 0.394 14.856 1.00 88.19 78 GLU A N 1
ATOM 642 C CA . GLU A 1 78 ? -15.810 1.156 14.066 1.00 88.19 78 GLU A CA 1
ATOM 643 C C . GLU A 1 78 ? -14.378 0.648 14.287 1.00 88.19 78 GLU A C 1
ATOM 645 O O . GLU A 1 78 ? -13.934 0.452 15.424 1.00 88.19 78 GLU A O 1
ATOM 650 N N . ILE A 1 79 ? -13.620 0.477 13.200 1.00 90.56 79 ILE A N 1
ATOM 651 C CA . ILE A 1 79 ? -12.213 0.071 13.262 1.00 90.56 79 ILE A CA 1
ATOM 652 C C . ILE A 1 79 ? -11.338 1.183 12.707 1.00 90.56 79 ILE A C 1
ATOM 654 O O . ILE A 1 79 ? -11.372 1.493 11.520 1.00 90.56 79 ILE A O 1
ATOM 658 N N . THR A 1 80 ? -10.503 1.749 13.570 1.00 92.50 80 THR A N 1
ATOM 659 C CA . THR A 1 80 ?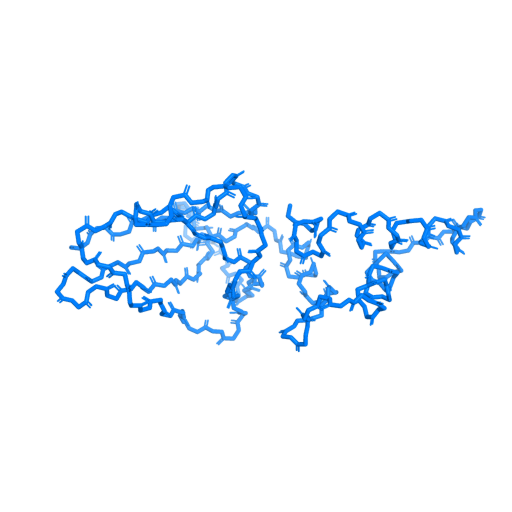 -9.558 2.806 13.217 1.00 92.50 80 THR A CA 1
ATOM 660 C C . THR A 1 80 ? -8.153 2.232 13.085 1.00 92.50 80 THR A C 1
ATOM 662 O O . THR A 1 80 ? -7.642 1.560 13.986 1.00 92.50 80 THR A O 1
ATOM 665 N N . LEU A 1 81 ? -7.506 2.490 11.948 1.00 93.06 81 LEU A N 1
ATOM 666 C CA . LEU A 1 81 ? -6.125 2.097 11.701 1.00 93.06 81 LEU A CA 1
ATOM 667 C C . LEU A 1 81 ? -5.235 3.334 11.618 1.00 93.06 81 LEU A C 1
ATOM 669 O O . LEU A 1 81 ? -5.547 4.309 10.934 1.00 93.06 81 LEU A O 1
ATOM 673 N N . THR A 1 82 ? -4.105 3.284 12.315 1.00 92.88 82 THR A N 1
ATOM 674 C CA . THR A 1 82 ? -3.082 4.336 12.300 1.00 92.88 82 THR A CA 1
ATOM 675 C C . THR A 1 82 ? -1.706 3.734 12.057 1.00 92.88 82 THR A C 1
ATOM 677 O O . THR A 1 82 ? -1.486 2.550 12.306 1.00 92.88 82 THR A O 1
ATOM 680 N N . GLN A 1 83 ? -0.780 4.546 11.547 1.00 91.81 83 GLN A N 1
ATOM 681 C CA . GLN A 1 83 ? 0.604 4.139 11.322 1.00 91.81 83 GLN A CA 1
ATOM 682 C C . GLN A 1 83 ? 1.545 4.898 12.245 1.00 91.81 83 GLN A C 1
ATOM 684 O O . GLN A 1 83 ? 1.416 6.111 12.428 1.00 91.81 83 GLN A O 1
ATOM 689 N N . GLU A 1 84 ? 2.516 4.177 12.784 1.00 87.56 84 GLU A N 1
ATOM 690 C CA . GLU A 1 84 ? 3.596 4.720 13.590 1.00 87.56 84 GLU A CA 1
ATOM 691 C C . GLU A 1 84 ? 4.926 4.056 13.227 1.00 87.56 84 GLU A C 1
ATOM 693 O O . GLU A 1 84 ? 4.971 2.950 12.687 1.00 87.56 84 GLU A O 1
ATOM 698 N N . HIS A 1 85 ? 6.031 4.727 13.543 1.00 82.94 85 HIS A N 1
ATOM 699 C CA . HIS A 1 85 ? 7.352 4.110 13.468 1.00 82.94 85 HIS A CA 1
ATOM 700 C C . HIS A 1 85 ? 7.515 3.072 14.571 1.00 82.94 85 HIS A C 1
ATOM 702 O O . HIS A 1 85 ? 7.094 3.294 15.710 1.00 82.94 85 HIS A O 1
ATOM 708 N N . PHE A 1 86 ? 8.217 1.982 14.267 1.00 73.12 86 PHE A N 1
ATOM 709 C CA . PHE A 1 86 ? 8.706 1.091 15.309 1.00 73.12 86 PHE A CA 1
ATOM 710 C C . PHE A 1 86 ? 9.688 1.852 16.215 1.00 73.12 86 PHE A C 1
ATOM 712 O O . PHE A 1 86 ? 10.789 2.205 15.796 1.00 73.12 86 PHE A O 1
ATOM 719 N N . ARG A 1 87 ? 9.295 2.119 17.465 1.00 66.50 87 ARG A N 1
ATOM 720 C CA . ARG A 1 87 ? 10.175 2.749 18.456 1.00 66.50 87 ARG A CA 1
ATOM 721 C C . ARG A 1 87 ? 10.959 1.679 19.206 1.00 66.50 87 ARG A C 1
ATOM 723 O O . ARG A 1 87 ? 10.388 0.903 19.971 1.00 66.50 87 ARG A O 1
ATOM 730 N N . SER A 1 88 ? 12.277 1.664 19.019 1.00 60.81 88 SER A N 1
ATOM 731 C CA . SER A 1 88 ? 13.175 0.916 19.900 1.00 60.81 88 SER A CA 1
ATOM 732 C C . SER A 1 88 ? 13.136 1.514 21.314 1.00 60.81 88 SER A C 1
ATOM 734 O O . SER A 1 88 ? 12.914 2.713 21.482 1.00 60.81 88 SER A O 1
ATOM 736 N N . LYS A 1 89 ? 13.370 0.701 22.355 1.00 59.66 89 LYS A N 1
ATOM 737 C CA . LYS A 1 89 ? 13.369 1.148 23.768 1.00 59.66 89 LYS A CA 1
ATOM 738 C C . LYS A 1 89 ? 14.395 2.254 24.065 1.00 59.66 89 LYS A C 1
ATOM 740 O O . LYS A 1 89 ? 14.305 2.910 25.100 1.00 59.66 89 LYS A O 1
ATOM 745 N N . ASN A 1 90 ? 15.348 2.473 23.164 1.00 59.50 90 ASN A N 1
ATOM 746 C CA . ASN A 1 90 ? 16.322 3.548 23.256 1.00 59.50 90 ASN A CA 1
ATOM 747 C C . ASN A 1 90 ? 15.703 4.842 22.709 1.00 59.50 90 ASN A C 1
ATOM 749 O O . ASN A 1 90 ? 15.679 5.073 21.504 1.00 59.50 90 ASN A O 1
ATOM 753 N N . ALA A 1 91 ? 15.215 5.695 23.612 1.00 56.66 91 ALA A N 1
ATOM 754 C CA . ALA A 1 91 ? 14.505 6.948 23.321 1.00 56.66 91 ALA A CA 1
ATOM 755 C C . ALA A 1 91 ? 15.334 8.035 22.591 1.00 56.66 91 ALA A C 1
ATOM 757 O O . ALA A 1 91 ? 14.852 9.148 22.397 1.00 56.66 91 ALA A O 1
ATOM 758 N N . SER A 1 92 ? 16.577 7.733 22.209 1.00 57.97 92 SER A N 1
ATOM 759 C CA . SER A 1 92 ? 17.540 8.672 21.621 1.00 57.97 92 SER A CA 1
ATOM 760 C C . SER A 1 92 ? 17.498 8.732 20.091 1.00 57.97 92 SER A C 1
ATOM 762 O O . SER A 1 92 ? 18.142 9.601 19.503 1.00 57.97 92 SER A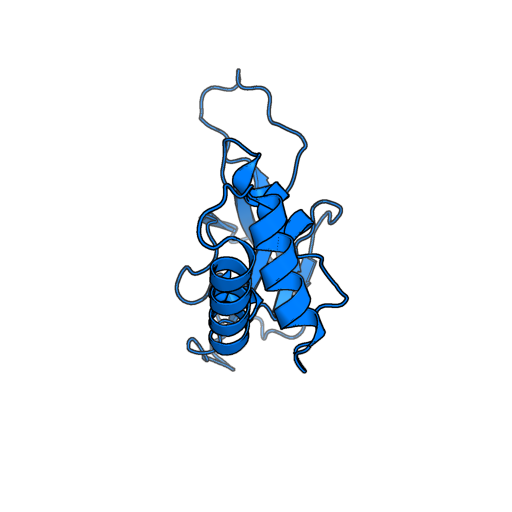 O 1
ATOM 764 N N . GLU A 1 93 ? 16.797 7.808 19.425 1.00 59.16 93 GLU A N 1
ATOM 765 C CA . GLU A 1 93 ? 16.679 7.837 17.965 1.00 59.16 93 GLU A CA 1
ATOM 766 C C . GLU A 1 93 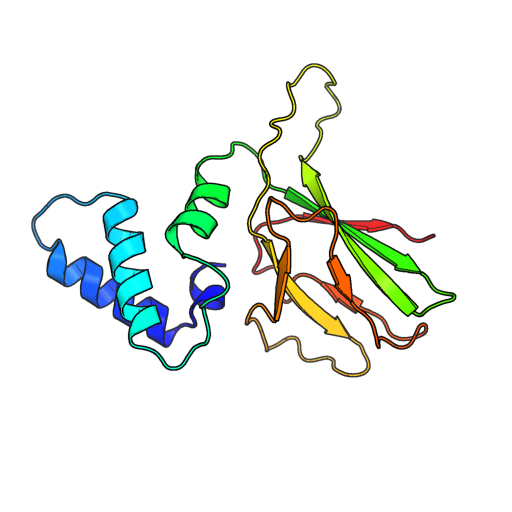? 15.668 8.907 17.540 1.00 59.16 93 GLU A C 1
ATOM 768 O O . GLU A 1 93 ? 14.513 8.913 17.971 1.00 59.16 93 GLU A O 1
ATOM 773 N N . ARG A 1 94 ? 16.116 9.833 16.683 1.00 56.72 94 ARG A N 1
ATOM 774 C CA . ARG A 1 94 ? 15.226 10.782 16.010 1.00 56.72 94 ARG A CA 1
ATOM 775 C C . ARG A 1 94 ? 14.222 9.968 15.198 1.00 56.72 94 ARG A C 1
ATOM 777 O O . ARG A 1 94 ? 14.613 9.263 14.274 1.00 56.72 94 ARG A O 1
ATOM 784 N N . VAL A 1 95 ? 12.952 10.037 15.580 1.00 58.06 95 VAL A N 1
ATOM 785 C CA . VAL A 1 95 ? 11.874 9.409 14.817 1.00 58.06 95 VAL A CA 1
ATOM 786 C C . VAL A 1 95 ? 11.677 10.246 13.563 1.00 58.06 95 VAL A C 1
ATOM 788 O O . VAL A 1 95 ? 11.367 11.433 13.669 1.00 58.06 95 VAL A O 1
ATOM 791 N N . ASP A 1 96 ? 11.900 9.638 12.401 1.00 61.09 96 ASP A N 1
ATOM 792 C CA . ASP A 1 96 ? 11.583 10.271 11.126 1.00 61.09 96 ASP A CA 1
ATOM 793 C C . ASP A 1 96 ? 10.090 10.614 11.092 1.00 61.09 96 ASP A C 1
ATOM 795 O O . ASP A 1 96 ? 9.250 9.835 11.547 1.00 61.09 96 ASP A O 1
ATOM 799 N N . SER A 1 97 ? 9.739 11.796 10.588 1.00 68.69 97 SER A N 1
ATOM 800 C CA . SER A 1 97 ? 8.329 12.171 10.399 1.00 68.69 97 SER A CA 1
ATOM 801 C C . SER A 1 97 ? 7.703 11.498 9.180 1.00 68.69 97 SER A C 1
ATOM 803 O O . SER A 1 97 ? 6.489 11.591 8.983 1.00 68.69 97 SER A O 1
ATOM 805 N N . ASP A 1 98 ? 8.532 10.856 8.359 1.00 81.75 98 ASP A N 1
ATOM 806 C CA . ASP A 1 98 ? 8.117 10.216 7.124 1.00 81.75 98 ASP A CA 1
ATOM 807 C C . ASP A 1 98 ? 7.179 9.049 7.416 1.00 81.75 98 ASP A C 1
ATOM 809 O O . ASP A 1 98 ? 7.304 8.333 8.404 1.00 81.75 98 ASP A O 1
ATOM 813 N N . LYS A 1 99 ? 6.172 8.889 6.572 1.00 89.00 99 LYS A N 1
ATOM 814 C CA . LYS A 1 99 ? 5.153 7.851 6.705 1.00 89.00 99 LYS A CA 1
ATOM 815 C C . LYS A 1 99 ? 5.099 7.041 5.422 1.00 89.00 99 LYS A C 1
ATOM 817 O O . LYS A 1 99 ? 5.617 7.452 4.384 1.00 89.00 99 LYS A O 1
ATOM 822 N N . TRP A 1 100 ? 4.477 5.877 5.491 1.00 92.31 100 TRP A N 1
ATOM 823 C CA . TRP A 1 100 ? 4.431 4.928 4.389 1.00 92.31 100 TRP A CA 1
ATOM 824 C C . TRP A 1 100 ? 3.093 4.980 3.666 1.00 92.31 100 TRP A C 1
ATOM 826 O O . TRP A 1 100 ? 2.059 5.313 4.250 1.00 92.31 100 TRP A O 1
ATOM 836 N N . TRP A 1 101 ? 3.121 4.594 2.395 1.00 93.31 101 TRP A N 1
ATOM 837 C CA . TRP A 1 101 ? 1.934 4.157 1.67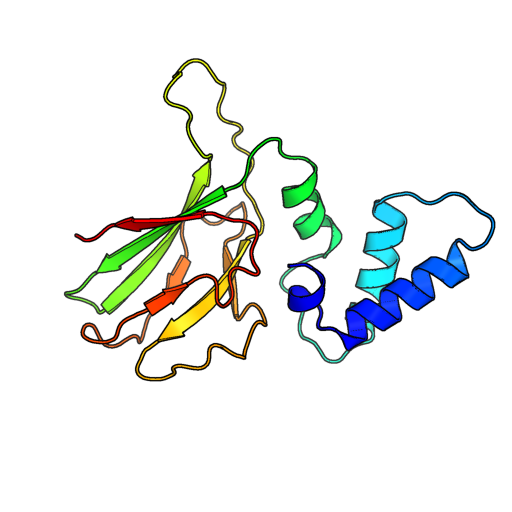2 1.00 93.31 101 TRP A CA 1
ATOM 838 C C . TRP A 1 101 ? 1.669 2.692 1.992 1.00 93.31 101 TRP A C 1
ATOM 840 O O . TRP A 1 101 ? 2.306 1.800 1.426 1.00 93.31 101 TRP A O 1
ATOM 850 N N . ILE A 1 102 ? 0.745 2.437 2.914 1.00 92.94 10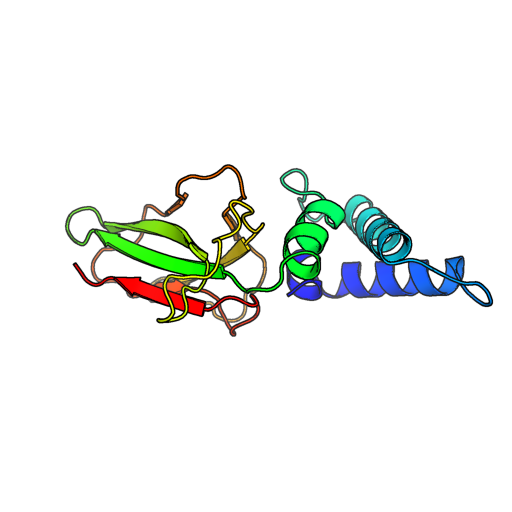2 ILE A N 1
ATOM 851 C CA . ILE A 1 102 ? 0.491 1.084 3.404 1.00 92.94 102 ILE A CA 1
ATOM 852 C C . ILE A 1 102 ? -0.740 0.498 2.707 1.00 92.94 102 ILE A C 1
ATOM 854 O O . ILE A 1 102 ? -1.848 0.987 2.946 1.00 92.94 102 ILE A O 1
ATOM 858 N N . PRO A 1 103 ? -0.576 -0.555 1.882 1.00 92.38 103 PRO A N 1
ATOM 859 C CA . PRO A 1 103 ? -1.707 -1.306 1.365 1.00 92.38 103 PRO A CA 1
ATOM 860 C C . PRO A 1 103 ? -2.347 -2.110 2.499 1.00 92.38 103 PRO A C 1
ATOM 862 O O . PRO A 1 103 ? -1.693 -2.928 3.159 1.00 92.38 103 PRO A O 1
ATOM 865 N N . LEU A 1 104 ? -3.634 -1.881 2.721 1.00 91.44 104 LEU A N 1
ATOM 866 C CA . LEU A 1 104 ? -4.419 -2.569 3.732 1.00 91.44 104 LEU A CA 1
ATOM 867 C C . LEU A 1 104 ? -5.326 -3.604 3.069 1.00 91.44 104 LEU A C 1
ATOM 869 O O . LEU A 1 104 ? -6.113 -3.301 2.171 1.00 91.44 104 LEU A O 1
ATOM 873 N N . THR A 1 105 ? -5.215 -4.830 3.564 1.00 91.88 105 THR A N 1
ATOM 874 C CA . THR A 1 105 ? -6.105 -5.951 3.268 1.00 91.88 105 THR A CA 1
ATOM 875 C C . THR A 1 105 ? -6.651 -6.474 4.584 1.00 91.88 105 THR A C 1
ATOM 877 O O . THR A 1 105 ? -5.957 -6.428 5.606 1.00 91.88 105 THR A O 1
ATOM 880 N N . PHE A 1 106 ? -7.883 -6.964 4.580 1.00 90.81 106 PHE A N 1
ATOM 881 C CA . PHE A 1 106 ? -8.468 -7.596 5.750 1.00 90.81 106 PHE A CA 1
ATOM 882 C C . PHE A 1 106 ? -9.472 -8.668 5.345 1.00 90.81 106 PHE A C 1
ATOM 884 O O . PHE A 1 106 ? -10.064 -8.599 4.272 1.00 90.81 106 PHE A O 1
ATOM 891 N N . ALA A 1 107 ? -9.661 -9.631 6.236 1.00 90.81 107 ALA A N 1
ATOM 892 C CA . ALA A 1 107 ? -10.745 -10.598 6.203 1.00 90.81 107 ALA A CA 1
ATOM 893 C C . ALA A 1 107 ? -11.533 -10.482 7.511 1.00 90.81 107 ALA A C 1
ATOM 895 O O . ALA A 1 107 ? -10.958 -10.144 8.553 1.00 90.81 107 ALA A O 1
ATOM 896 N N . THR A 1 108 ? -12.830 -10.768 7.463 1.00 90.44 108 THR A N 1
ATOM 897 C CA . THR A 1 108 ? -13.678 -10.869 8.660 1.00 90.44 108 THR A CA 1
ATOM 898 C C . THR A 1 108 ? -14.284 -12.267 8.745 1.00 90.44 108 THR A C 1
ATOM 900 O O . THR A 1 108 ? -14.178 -13.029 7.789 1.00 90.44 108 THR A O 1
ATOM 903 N N . GLN A 1 109 ? -14.916 -12.662 9.846 1.00 88.88 109 GLN A N 1
ATOM 904 C CA . GLN A 1 109 ? -15.609 -13.955 9.898 1.00 88.88 109 GLN A CA 1
ATOM 905 C C . GLN A 1 109 ? -16.864 -13.996 9.035 1.00 88.88 109 GLN A C 1
ATOM 907 O O . GLN A 1 109 ? -17.197 -15.069 8.538 1.00 88.88 109 GLN A O 1
ATOM 912 N N . THR A 1 110 ? -17.527 -12.861 8.807 1.00 88.69 110 THR A N 1
ATOM 913 C CA . THR A 1 110 ? -18.652 -12.784 7.858 1.00 88.69 110 THR A CA 1
ATOM 914 C C . THR A 1 110 ? -18.181 -12.943 6.411 1.00 88.69 110 THR A C 1
ATOM 916 O O . THR A 1 110 ? -18.883 -13.539 5.597 1.00 88.69 110 THR A O 1
ATOM 919 N N . ASN A 1 111 ? -16.977 -12.460 6.088 1.00 88.50 111 ASN A N 1
ATOM 920 C CA . ASN A 1 111 ? -16.345 -12.651 4.785 1.00 88.50 111 ASN A CA 1
ATOM 921 C C . ASN A 1 111 ? -14.895 -13.153 4.945 1.00 88.50 111 ASN A C 1
ATOM 923 O O . ASN A 1 111 ? -13.951 -12.358 4.836 1.00 88.50 111 ASN A O 1
ATOM 927 N N . PRO A 1 112 ? -14.697 -14.460 5.221 1.00 88.81 112 PRO A N 1
ATOM 928 C CA . PRO A 1 112 ? -13.393 -15.036 5.549 1.00 88.81 112 PRO A CA 1
ATOM 929 C C . PRO A 1 112 ? -12.570 -15.340 4.290 1.00 88.81 112 PRO A C 1
ATOM 931 O O . PRO A 1 112 ? -11.994 -16.420 4.145 1.00 88.81 112 PRO A O 1
ATOM 934 N N . ASP A 1 113 ? -12.520 -14.393 3.356 1.00 90.50 113 ASP A N 1
ATOM 935 C CA . ASP A 1 113 ? -11.717 -14.512 2.147 1.00 90.50 113 ASP A CA 1
ATOM 936 C C . ASP A 1 113 ? -10.267 -14.098 2.422 1.00 90.50 113 ASP A C 1
ATOM 938 O O . ASP A 1 113 ? -9.882 -12.933 2.340 1.00 90.50 113 ASP A O 1
ATOM 942 N N . PHE A 1 114 ? -9.442 -15.093 2.738 1.00 88.94 114 PHE A N 1
ATOM 943 C CA . PHE A 1 114 ? -7.997 -14.921 2.885 1.00 88.94 114 PHE A CA 1
ATOM 944 C C . PHE A 1 114 ? -7.233 -15.066 1.564 1.00 88.94 114 PHE A C 1
ATOM 946 O O . PHE A 1 114 ? -6.003 -14.991 1.563 1.00 88.94 114 PHE A O 1
ATOM 953 N N . SER A 1 115 ? -7.919 -15.338 0.453 1.00 89.06 115 SER A N 1
ATOM 954 C CA . SER A 1 115 ? -7.304 -15.526 -0.863 1.00 89.06 115 SER A CA 1
ATOM 955 C C . SER A 1 115 ? -7.197 -14.215 -1.639 1.00 89.06 115 SER A C 1
ATOM 957 O O . SER A 1 115 ? -6.253 -14.036 -2.414 1.00 89.06 115 SER A O 1
ATOM 959 N N . ASN A 1 116 ? -8.105 -13.269 -1.378 1.00 87.00 116 ASN A N 1
ATOM 960 C CA . ASN A 1 116 ? -8.021 -11.930 -1.931 1.00 87.00 116 ASN A CA 1
ATOM 961 C C . ASN A 1 116 ? -6.924 -11.118 -1.235 1.00 87.00 116 ASN A C 1
ATOM 963 O O . ASN A 1 116 ? -6.947 -10.844 -0.036 1.00 87.00 116 ASN A O 1
ATOM 967 N N . THR A 1 117 ? -5.936 -10.732 -2.029 1.00 87.12 117 THR A N 1
ATOM 968 C CA . THR A 1 117 ? -4.728 -10.047 -1.565 1.00 87.12 117 THR A CA 1
ATOM 969 C C . THR A 1 117 ? -4.569 -8.661 -2.175 1.00 87.12 117 THR A C 1
ATOM 971 O O . THR A 1 117 ? -3.563 -7.992 -1.928 1.00 87.12 117 THR A O 1
ATOM 974 N N . LEU A 1 118 ? -5.559 -8.227 -2.961 1.00 86.44 118 LEU A N 1
ATOM 975 C CA . LEU A 1 118 ? -5.576 -6.903 -3.556 1.00 86.44 118 LEU A CA 1
ATOM 976 C C . LEU A 1 118 ? -5.873 -5.860 -2.473 1.00 86.44 118 LEU A C 1
ATOM 978 O O . LEU A 1 118 ? -6.815 -6.041 -1.700 1.00 86.44 118 LEU A O 1
ATOM 982 N N . PRO A 1 119 ? -5.091 -4.771 -2.387 1.00 86.19 119 PRO A N 1
ATOM 983 C CA . PRO A 1 119 ? -5.338 -3.722 -1.406 1.00 86.19 119 PRO A CA 1
ATOM 984 C C . PRO A 1 119 ? -6.684 -3.034 -1.651 1.00 86.19 119 PRO A C 1
ATOM 986 O O . PRO A 1 119 ? -6.869 -2.373 -2.671 1.00 86.19 119 PRO A O 1
ATOM 989 N N . THR A 1 120 ? -7.604 -3.144 -0.693 1.00 84.69 120 THR A N 1
ATOM 990 C CA . THR A 1 120 ? -8.902 -2.448 -0.744 1.00 84.69 120 THR A CA 1
ATOM 991 C C . THR A 1 120 ? -8.781 -1.019 -0.225 1.00 84.69 120 THR A C 1
ATOM 993 O O . THR A 1 120 ? -9.449 -0.110 -0.711 1.00 84.69 120 THR A O 1
ATOM 996 N N . TYR A 1 121 ? -7.900 -0.811 0.755 1.00 88.94 121 TYR A N 1
ATOM 997 C CA . TYR A 1 121 ? -7.676 0.485 1.379 1.00 88.94 121 TYR A CA 1
ATOM 998 C C . TYR A 1 121 ? -6.194 0.839 1.399 1.00 88.94 121 TYR A C 1
ATOM 1000 O O . TYR A 1 121 ? -5.316 -0.026 1.391 1.00 88.94 121 TYR A O 1
ATOM 1008 N N . TRP A 1 122 ? -5.925 2.138 1.471 1.00 91.06 122 TRP A N 1
ATOM 1009 C CA . TRP A 1 122 ? -4.582 2.685 1.570 1.00 91.06 122 TRP A CA 1
ATOM 1010 C C . TRP A 1 122 ? -4.504 3.604 2.774 1.00 91.06 122 TRP A C 1
ATOM 1012 O O . TRP A 1 122 ? -5.257 4.569 2.861 1.00 91.06 122 TRP A O 1
ATOM 1022 N N . LEU A 1 123 ? -3.573 3.322 3.680 1.00 92.44 123 LEU A N 1
ATOM 1023 C CA . LEU A 1 123 ? -3.197 4.270 4.718 1.00 92.44 123 LEU A CA 1
ATOM 1024 C C . LEU A 1 123 ? -2.028 5.096 4.185 1.00 92.44 123 LEU A C 1
ATOM 1026 O O . LEU A 1 123 ? -0.912 4.587 4.048 1.00 92.44 123 LEU A O 1
ATOM 1030 N N . ARG A 1 124 ? -2.306 6.346 3.814 1.00 92.50 124 ARG A N 1
ATOM 1031 C CA . ARG A 1 124 ? -1.354 7.214 3.112 1.00 92.50 124 ARG A CA 1
ATOM 1032 C C . ARG A 1 124 ? -0.520 8.027 4.103 1.00 92.50 124 ARG A C 1
ATOM 1034 O O . ARG A 1 124 ? -0.939 8.207 5.251 1.00 92.50 124 ARG A O 1
ATOM 1041 N N . PRO A 1 125 ? 0.627 8.584 3.681 1.00 89.62 125 PRO A N 1
ATOM 1042 C CA . PRO A 1 125 ? 1.466 9.395 4.559 1.00 89.62 125 PRO A CA 1
ATOM 1043 C C . PRO A 1 125 ? 0.746 10.596 5.192 1.00 89.62 125 PRO A C 1
ATOM 1045 O O . PRO A 1 125 ? 0.939 10.905 6.365 1.00 89.62 125 PRO A O 1
ATOM 1048 N N . GLN A 1 126 ? -0.132 11.251 4.439 1.00 88.31 126 GLN A N 1
ATOM 1049 C CA . GLN A 1 126 ? -0.919 12.396 4.898 1.00 88.31 126 GLN A CA 1
ATOM 1050 C C . GLN A 1 126 ? -2.083 12.014 5.821 1.00 88.31 126 GLN A C 1
ATOM 1052 O O . GLN A 1 126 ? -2.627 12.879 6.512 1.00 88.31 126 GLN A O 1
ATOM 1057 N N . ASP A 1 127 ? -2.473 10.739 5.848 1.00 89.31 127 ASP A N 1
ATOM 1058 C CA . ASP A 1 127 ? -3.624 10.308 6.625 1.00 89.31 127 ASP A CA 1
ATOM 1059 C C . ASP A 1 127 ? -3.258 10.263 8.117 1.00 89.31 127 ASP A C 1
ATOM 1061 O O . ASP A 1 127 ? -2.204 9.761 8.542 1.00 89.31 127 ASP A O 1
ATOM 1065 N N . LYS A 1 128 ? -4.143 10.829 8.944 1.00 87.50 128 LYS A N 1
ATOM 1066 C CA . LYS A 1 128 ? -4.053 10.693 10.403 1.00 87.50 128 LYS A CA 1
ATOM 1067 C C . LYS A 1 128 ? -4.462 9.286 10.821 1.00 87.50 128 LYS A C 1
ATOM 1069 O O . LYS A 1 128 ? -3.757 8.652 11.600 1.00 87.50 128 LYS A O 1
ATOM 1074 N N . ASN A 1 129 ? -5.579 8.825 10.277 1.00 90.56 129 ASN A N 1
ATOM 1075 C CA . ASN A 1 129 ? -6.151 7.507 10.465 1.00 90.56 129 ASN A CA 1
ATOM 1076 C C . ASN A 1 129 ? -6.964 7.128 9.223 1.00 90.56 129 ASN A C 1
ATOM 1078 O O . ASN A 1 129 ? -7.225 7.959 8.351 1.00 90.56 129 ASN A O 1
ATOM 1082 N N . ILE A 1 130 ? -7.359 5.865 9.171 1.00 92.50 130 ILE A N 1
ATOM 1083 C CA . ILE A 1 130 ? -8.424 5.389 8.301 1.00 92.50 130 ILE A CA 1
ATOM 1084 C C . ILE A 1 130 ? -9.445 4.654 9.155 1.00 92.50 130 ILE A C 1
ATOM 1086 O O . ILE A 1 130 ? -9.069 3.918 10.070 1.00 92.50 130 ILE A O 1
ATOM 1090 N N . THR A 1 131 ? -10.717 4.874 8.856 1.00 91.44 131 THR A N 1
ATOM 1091 C CA . THR A 1 131 ? -11.832 4.214 9.520 1.00 91.44 131 THR A CA 1
ATOM 1092 C C . THR A 1 131 ? -12.442 3.193 8.565 1.00 91.44 131 THR A C 1
ATOM 1094 O O . THR A 1 131 ? -12.718 3.509 7.407 1.00 91.44 131 THR A O 1
ATOM 1097 N N . ILE A 1 132 ? -12.647 1.974 9.055 1.00 88.38 132 ILE A N 1
ATOM 1098 C CA . ILE A 1 132 ? -13.431 0.931 8.399 1.00 88.38 132 ILE A CA 1
ATOM 1099 C C . ILE A 1 132 ? -14.725 0.775 9.198 1.00 88.38 132 ILE A C 1
ATOM 1101 O O . ILE A 1 132 ? -14.692 0.467 10.392 1.00 88.38 132 ILE A O 1
ATOM 1105 N N . GLU A 1 133 ? -15.850 1.011 8.531 1.00 87.00 133 GLU A N 1
ATOM 1106 C CA . GLU A 1 133 ? -17.197 0.902 9.095 1.00 87.00 133 GLU A CA 1
ATOM 1107 C C . GLU A 1 133 ? -17.911 -0.346 8.559 1.00 87.00 133 GLU A C 1
ATOM 1109 O O . GLU A 1 133 ? -17.482 -0.955 7.577 1.00 87.00 133 GLU A O 1
ATOM 1114 N N . GLY A 1 134 ? -19.029 -0.714 9.189 1.00 82.31 134 GLY A N 1
ATOM 1115 C CA . GLY A 1 134 ? -19.902 -1.787 8.700 1.00 82.31 134 GLY A CA 1
ATOM 1116 C C . GLY A 1 134 ? -19.450 -3.205 9.058 1.00 82.31 134 GLY A C 1
ATOM 1117 O O . GLY A 1 134 ? -19.936 -4.161 8.459 1.00 82.31 134 GLY A O 1
ATOM 1118 N N . ILE A 1 135 ? -18.543 -3.354 10.026 1.00 83.81 135 ILE A N 1
ATOM 1119 C CA . ILE A 1 135 ? -18.155 -4.655 10.580 1.00 83.81 135 ILE A CA 1
ATOM 1120 C C . ILE A 1 135 ? -18.982 -4.901 11.843 1.00 83.81 135 ILE A C 1
ATOM 1122 O O . ILE A 1 135 ? -18.998 -4.065 12.746 1.00 83.81 135 ILE A O 1
ATOM 1126 N N . ASP A 1 136 ? -19.660 -6.049 11.912 1.00 85.00 136 ASP A N 1
ATOM 1127 C CA . ASP A 1 136 ? -20.424 -6.444 13.100 1.00 85.00 136 ASP A CA 1
ATOM 1128 C C . ASP A 1 136 ? -19.494 -6.464 14.329 1.00 85.00 136 ASP A C 1
ATOM 1130 O O . ASP A 1 136 ? -18.417 -7.062 14.252 1.00 85.00 136 ASP A O 1
ATOM 1134 N N . PRO A 1 137 ? -19.859 -5.828 15.459 1.00 84.12 137 PRO A N 1
ATOM 1135 C CA . PRO A 1 137 ? -19.044 -5.814 16.671 1.00 84.12 137 PRO A CA 1
ATOM 1136 C C . PRO A 1 137 ? -18.598 -7.195 17.163 1.00 84.12 137 PRO A C 1
ATOM 1138 O O . PRO A 1 137 ? -17.517 -7.302 17.726 1.00 84.12 137 PRO A O 1
ATOM 1141 N N . ASN A 1 138 ? -19.367 -8.257 16.929 1.00 85.06 138 ASN A N 1
ATOM 1142 C CA . ASN A 1 138 ? -19.024 -9.619 17.344 1.00 85.06 138 ASN A CA 1
ATOM 1143 C C . ASN A 1 138 ? -18.124 -10.355 16.342 1.00 85.06 138 ASN A C 1
ATOM 1145 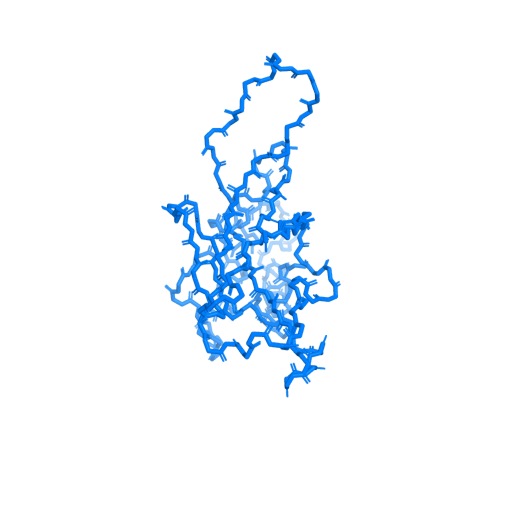O O . ASN A 1 138 ? -17.567 -11.400 16.677 1.00 85.06 138 ASN A O 1
ATOM 1149 N N . ASP A 1 139 ? -17.970 -9.826 15.128 1.00 88.44 139 ASP A N 1
ATOM 1150 C CA . ASP A 1 139 ? -17.171 -10.438 14.071 1.00 88.44 139 ASP A CA 1
ATOM 1151 C C . ASP A 1 139 ? -15.673 -10.218 14.328 1.00 88.44 139 ASP A C 1
ATOM 1153 O O . ASP A 1 139 ? -15.279 -9.136 14.758 1.00 88.44 139 ASP A O 1
ATOM 1157 N N . TRP A 1 140 ? -14.795 -11.190 14.082 1.00 88.62 140 TRP A N 1
ATOM 1158 C CA . TRP A 1 140 ? -13.354 -10.924 14.136 1.00 88.62 140 TRP A CA 1
ATOM 1159 C C . TRP A 1 140 ? -12.875 -10.224 12.861 1.00 88.62 140 TRP A C 1
ATOM 1161 O O . TRP A 1 140 ? -13.450 -10.378 11.790 1.00 88.62 140 TRP A O 1
ATOM 1171 N N . ILE A 1 141 ? -11.773 -9.477 12.966 1.00 89.12 141 ILE A N 1
ATOM 1172 C CA . ILE A 1 141 ? -11.051 -8.926 11.814 1.00 89.12 141 ILE A CA 1
ATOM 1173 C C . ILE A 1 141 ? -9.600 -9.403 11.846 1.00 89.12 141 ILE A C 1
ATOM 1175 O O . ILE A 1 141 ? -8.935 -9.359 12.883 1.00 89.12 141 ILE A O 1
ATOM 1179 N N . ILE A 1 142 ? -9.092 -9.838 10.698 1.00 90.06 142 ILE A N 1
ATOM 1180 C CA . ILE A 1 142 ? -7.675 -10.123 10.486 1.00 90.06 142 ILE A CA 1
ATOM 1181 C C . ILE A 1 142 ? -7.182 -9.195 9.386 1.00 90.06 142 ILE A C 1
ATOM 1183 O O . ILE A 1 142 ? -7.601 -9.305 8.239 1.00 90.06 142 ILE A O 1
ATOM 1187 N N . VAL A 1 143 ? -6.290 -8.276 9.750 1.00 90.88 143 VAL A N 1
ATOM 1188 C CA . VAL A 1 143 ? -5.639 -7.332 8.831 1.00 90.88 143 VAL A CA 1
ATOM 1189 C C . VAL A 1 143 ? -4.334 -7.947 8.306 1.00 90.88 143 VAL A C 1
ATOM 1191 O O . VAL A 1 143 ? -3.759 -8.824 8.948 1.00 90.88 143 VAL A O 1
ATOM 1194 N N . ASN A 1 144 ? -3.842 -7.473 7.159 1.00 90.88 144 ASN A N 1
ATOM 1195 C CA . ASN A 1 144 ? -2.633 -7.956 6.482 1.00 90.88 144 ASN A CA 1
ATOM 1196 C C . ASN A 1 144 ? -2.723 -9.447 6.125 1.00 90.88 144 ASN A C 1
ATOM 1198 O O . ASN A 1 144 ? -1.919 -10.277 6.563 1.00 90.88 144 ASN A O 1
ATOM 1202 N N . VAL A 1 145 ? -3.733 -9.776 5.321 1.00 90.38 145 VAL A N 1
ATOM 1203 C CA . VAL A 1 145 ? -3.993 -11.132 4.829 1.00 90.38 145 VAL A CA 1
ATOM 1204 C C . VAL A 1 145 ? -2.721 -11.724 4.202 1.00 90.38 145 VAL A C 1
ATOM 1206 O O . VAL A 1 145 ? -2.029 -11.065 3.423 1.00 90.38 145 VAL A O 1
ATOM 1209 N N . GLN A 1 146 ? -2.390 -12.961 4.592 1.00 88.62 146 GLN A N 1
ATOM 1210 C CA . GLN A 1 146 ? -1.175 -13.691 4.189 1.00 88.62 146 GLN A CA 1
ATOM 1211 C C . GLN A 1 146 ? 0.164 -12.968 4.475 1.00 88.62 146 GLN A C 1
ATOM 1213 O O . GLN A 1 146 ? 1.192 -13.342 3.915 1.00 88.62 146 GLN A O 1
ATOM 1218 N N . GLN A 1 147 ? 0.188 -11.943 5.339 1.00 86.06 147 GLN A N 1
ATOM 1219 C CA . GLN A 1 147 ? 1.391 -11.153 5.656 1.00 86.06 147 GLN A CA 1
ATOM 1220 C C . GLN A 1 147 ? 2.090 -10.556 4.418 1.00 86.06 147 GLN A C 1
ATOM 1222 O O . GLN A 1 147 ? 3.319 -10.452 4.339 1.00 86.06 147 GLN A O 1
ATOM 1227 N N . ILE A 1 148 ? 1.306 -10.163 3.414 1.00 86.12 148 ILE A N 1
ATOM 1228 C CA . ILE A 1 148 ? 1.826 -9.666 2.133 1.00 86.12 148 ILE A CA 1
ATOM 1229 C C . ILE A 1 148 ? 2.427 -8.269 2.254 1.00 86.12 148 ILE A C 1
ATOM 1231 O O . ILE A 1 148 ? 3.393 -7.947 1.542 1.00 86.12 148 ILE A O 1
ATOM 1235 N N . GLY A 1 149 ? 1.850 -7.443 3.127 1.00 83.06 149 GLY A N 1
ATOM 1236 C CA . GLY A 1 149 ? 2.382 -6.146 3.507 1.00 83.06 149 GLY A CA 1
ATOM 1237 C C . GLY A 1 149 ? 3.566 -6.303 4.455 1.00 83.06 149 GLY A C 1
ATOM 1238 O O . GLY A 1 149 ? 3.529 -7.098 5.394 1.00 83.06 149 GLY A O 1
ATOM 1239 N N . LYS A 1 150 ? 4.630 -5.531 4.220 1.00 86.56 150 LYS A N 1
ATOM 1240 C CA . LYS A 1 150 ? 5.860 -5.565 5.027 1.00 86.56 150 LYS A CA 1
ATOM 1241 C C . LYS A 1 150 ? 5.750 -4.689 6.282 1.00 86.56 150 LYS A C 1
ATOM 1243 O O . LYS A 1 150 ? 6.604 -3.847 6.524 1.00 86.56 150 LYS A O 1
ATOM 1248 N N . TYR A 1 151 ? 4.693 -4.876 7.067 1.00 85.06 151 TYR A N 1
ATOM 1249 C CA . TYR A 1 151 ? 4.440 -4.124 8.298 1.00 85.06 151 TYR A CA 1
ATOM 1250 C C . TYR A 1 151 ? 3.989 -5.028 9.438 1.00 85.06 151 TYR A C 1
ATOM 1252 O O . TYR A 1 151 ? 3.412 -6.096 9.221 1.00 85.06 151 TYR A O 1
ATOM 1260 N N . THR A 1 152 ? 4.236 -4.567 10.661 1.00 85.00 152 THR A N 1
ATOM 1261 C CA . THR A 1 152 ? 3.816 -5.263 11.879 1.00 85.00 152 THR A CA 1
ATOM 1262 C C . THR A 1 152 ? 2.474 -4.720 12.342 1.00 85.00 152 THR A C 1
ATOM 1264 O O . THR A 1 152 ? 2.247 -3.512 12.323 1.00 85.00 152 THR A O 1
ATOM 1267 N N . LEU A 1 153 ? 1.588 -5.608 12.786 1.00 84.12 153 LEU A N 1
ATOM 1268 C CA . LEU A 1 153 ? 0.309 -5.231 13.376 1.00 84.12 153 LEU A CA 1
ATOM 1269 C C . LEU A 1 153 ? 0.417 -5.143 14.895 1.00 84.12 153 LEU A C 1
ATOM 1271 O O . LEU A 1 153 ? 0.969 -6.033 15.541 1.00 84.12 153 LEU A O 1
ATOM 1275 N N . TYR A 1 154 ? -0.170 -4.093 15.458 1.00 84.00 154 TYR A N 1
ATOM 1276 C CA . TYR A 1 154 ? -0.390 -3.953 16.890 1.00 84.00 154 TYR A CA 1
ATOM 1277 C C . TYR A 1 154 ? -1.881 -3.740 17.150 1.00 84.00 154 TYR A C 1
ATOM 1279 O O . TYR A 1 154 ? -2.440 -2.697 16.813 1.00 84.00 154 TYR A O 1
ATOM 1287 N N . VAL A 1 155 ? -2.540 -4.741 17.730 1.00 79.44 155 VAL A N 1
ATOM 1288 C CA . VAL A 1 155 ? -3.974 -4.674 18.033 1.00 79.44 155 VAL A CA 1
ATOM 1289 C C . VAL A 1 155 ? -4.157 -4.120 19.440 1.00 79.44 155 VAL A C 1
ATOM 1291 O O . VAL A 1 155 ? -3.691 -4.718 20.411 1.00 79.44 155 VAL A O 1
ATOM 1294 N N . VAL A 1 156 ? -4.844 -2.985 19.546 1.00 69.12 156 VAL A N 1
ATOM 1295 C CA . VAL A 1 156 ? -5.244 -2.405 20.829 1.00 69.12 156 VAL A CA 1
ATOM 1296 C C . VAL A 1 156 ? -6.642 -2.927 21.144 1.00 69.12 156 VAL A C 1
ATOM 1298 O O . VAL A 1 156 ? -7.598 -2.584 20.454 1.00 69.12 156 VAL A O 1
ATOM 1301 N N . LYS A 1 157 ? -6.759 -3.788 22.159 1.00 55.72 157 LYS A N 1
ATOM 1302 C CA . LYS A 1 157 ? -8.056 -4.123 22.755 1.00 55.72 157 LYS A CA 1
ATOM 1303 C C . LYS A 1 157 ? -8.375 -3.030 23.774 1.00 55.72 157 LYS A C 1
ATOM 1305 O O . LYS A 1 157 ? -7.619 -2.901 24.738 1.00 55.72 157 LYS A O 1
ATOM 1310 N N . ILE A 1 158 ? -9.417 -2.241 23.529 1.00 43.94 158 ILE A N 1
ATOM 1311 C CA . ILE A 1 158 ? -10.019 -1.339 24.520 1.00 43.94 158 ILE A CA 1
ATOM 1312 C C . ILE A 1 158 ? -11.331 -1.971 24.962 1.00 43.94 158 ILE A C 1
ATOM 1314 O O . ILE A 1 158 ? -12.016 -2.520 24.068 1.00 43.94 158 ILE A O 1
#

Organism: NCBI:txid286306

Foldseek 3Di:
DLCQQQPVVLLVQLVVQLCVVQPPHDDDPVSSQVSSQVSSVVDPDDDPPDRSCQQVCLVPVDPFAWEWEWEADLVQRKIKIAIDTDDDPPPPDDGDLRDHFWQKDKAKPVGRPLPRRHRPDTDDSPDRIDMDHDHNSVIDMDMCRPVPTPYHYDYDDD